Protein AF-V5SBV6-F1 (afdb_monomer_lite)

Foldseek 3Di:
DDDDPDDPPDDDQLLNPDPVSVVQAPDPPDHRQWYQDPLRFIWGFDDWDDDPPDDTDTDIDGDQADPPPRHGRDDPVRVCVSVVPPDPPDDDDDDDDDDDDD

Sequence (102 aa):
MAADIGAGSGGQGFGSCCEELQEAMSGEEFEPLITVGDDGVLYMSVGMVELEDEEPGMVDHPVFFCPFCGSGLQTPEDVKAKTGDEDDDDEEEEDESEDKQS

Radius of gyration: 20.88 Å; chains: 1; bounding box: 52×58×52 Å

Secondary structure (DSSP, 8-state):
---------S---GGGS-HHHHHHH--SSS--SEEE-TTS-EEEEEEEE--TTSPPEEEEEE--B-TTT--B---HHHHHHHHT------------------

pLDDT: mean 78.19, std 20.14, range [32.62, 96.56]

Structure (mmCIF, N/CA/C/O backbone):
data_AF-V5SBV6-F1
#
_entry.id   AF-V5SBV6-F1
#
loop_
_atom_site.group_PDB
_atom_site.id
_atom_site.type_symbol
_atom_site.label_atom_id
_atom_site.label_alt_id
_atom_site.label_comp_id
_atom_site.label_asym_id
_atom_site.label_entity_id
_atom_site.label_seq_id
_atom_site.pdbx_PDB_ins_code
_atom_site.Cartn_x
_atom_site.Cartn_y
_atom_site.Cartn_z
_atom_site.occupancy
_atom_site.B_iso_or_equiv
_atom_site.auth_seq_id
_atom_site.auth_comp_id
_atom_site.auth_asym_id
_atom_site.auth_atom_id
_atom_site.pdbx_PDB_model_num
ATOM 1 N N . MET A 1 1 ? -17.104 -15.346 28.176 1.00 42.22 1 MET A N 1
ATOM 2 C CA . MET A 1 1 ? -15.994 -14.912 27.308 1.00 42.22 1 MET A CA 1
ATOM 3 C C . MET A 1 1 ? -16.577 -14.801 25.917 1.00 42.22 1 MET A C 1
ATOM 5 O O . MET A 1 1 ? -16.805 -15.828 25.299 1.00 42.22 1 MET A O 1
ATOM 9 N N . ALA A 1 2 ? -16.968 -13.597 25.511 1.00 46.59 2 ALA A N 1
ATOM 10 C CA . ALA A 1 2 ? -17.504 -13.337 24.182 1.00 46.59 2 ALA A CA 1
ATOM 11 C C . ALA A 1 2 ? -16.907 -12.024 23.674 1.00 46.59 2 ALA A C 1
ATOM 13 O O . ALA A 1 2 ? -16.932 -11.029 24.398 1.00 46.59 2 ALA A O 1
ATOM 14 N N . ALA A 1 3 ? -16.336 -12.103 22.479 1.00 41.62 3 ALA A N 1
ATOM 15 C CA . ALA A 1 3 ? -16.296 -11.081 21.439 1.00 41.62 3 ALA A CA 1
ATOM 16 C C . ALA A 1 3 ? -15.821 -11.850 20.189 1.00 41.62 3 ALA A C 1
ATOM 18 O O . ALA A 1 3 ? -14.675 -12.282 20.131 1.00 41.62 3 ALA A O 1
ATOM 19 N N . ASP A 1 4 ? -16.740 -12.403 19.400 1.00 42.97 4 ASP A N 1
ATOM 20 C CA . ASP A 1 4 ? -17.298 -11.731 18.217 1.00 42.97 4 ASP A CA 1
ATOM 21 C C . ASP A 1 4 ? -16.197 -11.427 17.193 1.00 42.97 4 ASP A C 1
ATOM 23 O O . ASP A 1 4 ? -15.696 -10.310 17.095 1.00 42.97 4 ASP A O 1
ATOM 27 N N . ILE A 1 5 ? -15.819 -12.452 16.421 1.00 54.09 5 ILE A N 1
ATOM 28 C CA . ILE A 1 5 ? -15.055 -12.270 15.185 1.00 54.09 5 ILE A CA 1
ATOM 29 C C . ILE A 1 5 ? -16.074 -11.786 14.154 1.00 54.09 5 ILE A C 1
ATOM 31 O O . ILE A 1 5 ? -16.797 -12.568 13.536 1.00 54.09 5 ILE A O 1
ATOM 35 N N . GLY A 1 6 ? -16.230 -10.466 14.112 1.00 39.03 6 GLY A N 1
ATOM 36 C CA . GLY A 1 6 ? -17.162 -9.783 13.238 1.00 39.03 6 GLY A CA 1
ATOM 37 C C . GLY A 1 6 ? -16.829 -10.043 11.777 1.00 39.03 6 GLY A C 1
ATOM 38 O O . GLY A 1 6 ? -15.742 -9.724 11.303 1.00 39.03 6 GLY A O 1
ATOM 39 N N . ALA A 1 7 ? -17.818 -10.566 11.061 1.00 55.78 7 ALA A N 1
ATOM 40 C CA . ALA A 1 7 ? -17.944 -10.395 9.628 1.00 55.78 7 ALA A CA 1
ATOM 41 C C . ALA A 1 7 ? -17.909 -8.891 9.296 1.00 55.78 7 ALA A C 1
ATOM 43 O O . ALA A 1 7 ? -18.853 -8.156 9.589 1.00 55.78 7 ALA A O 1
ATOM 44 N N . GLY A 1 8 ? -16.813 -8.430 8.698 1.00 32.62 8 GLY A N 1
ATOM 45 C CA . GLY A 1 8 ? -16.630 -7.058 8.232 1.00 32.62 8 GLY A CA 1
ATOM 46 C C . GLY A 1 8 ? -17.068 -6.882 6.782 1.00 32.62 8 GLY A C 1
ATOM 47 O O . GLY A 1 8 ? -16.251 -6.571 5.926 1.00 32.62 8 GLY A O 1
ATOM 48 N N . SER A 1 9 ? -18.358 -7.053 6.491 1.00 49.75 9 SER A N 1
ATOM 49 C CA . SER A 1 9 ? -18.946 -6.498 5.267 1.00 49.75 9 SER A CA 1
ATOM 50 C C . SER A 1 9 ? -19.294 -5.032 5.540 1.00 49.75 9 SER A C 1
ATOM 52 O O . SER A 1 9 ? -20.387 -4.730 6.018 1.00 49.75 9 SER A O 1
ATOM 54 N N . GLY A 1 10 ? -18.343 -4.123 5.295 1.00 35.38 10 GLY A N 1
ATOM 55 C CA . GLY A 1 10 ? -18.514 -2.691 5.558 1.00 35.38 10 GLY A CA 1
ATOM 56 C C . GLY A 1 10 ? -17.369 -1.801 5.060 1.00 35.38 10 GLY A C 1
ATOM 57 O O . GLY A 1 10 ? -16.649 -1.233 5.866 1.00 35.38 10 GLY A O 1
ATOM 58 N N . GLY A 1 11 ? -17.216 -1.654 3.741 1.00 40.75 11 GLY A N 1
ATOM 59 C CA . GLY A 1 11 ? -16.700 -0.434 3.092 1.00 40.75 11 GLY A CA 1
ATOM 60 C C . GLY A 1 11 ? -15.386 0.201 3.578 1.00 40.75 11 GLY A C 1
ATOM 61 O O . GLY A 1 11 ? -15.335 1.423 3.666 1.00 40.75 11 GLY A O 1
ATOM 62 N N . GLN A 1 12 ? -14.335 -0.566 3.865 1.00 48.25 12 GLN A N 1
ATOM 63 C CA . GLN A 1 12 ? -12.999 -0.021 4.152 1.00 48.25 12 GLN A CA 1
ATOM 64 C C . GLN A 1 12 ? -12.003 -0.609 3.152 1.00 48.25 12 GLN A C 1
ATOM 66 O O . GLN A 1 12 ? -11.532 -1.729 3.314 1.00 48.25 12 GLN A O 1
ATOM 71 N N . GLY A 1 13 ? -11.771 0.112 2.052 1.00 64.62 13 GLY A N 1
ATOM 72 C CA . GLY A 1 13 ? -10.676 -0.204 1.133 1.00 64.62 13 GLY A CA 1
ATOM 73 C C . GLY A 1 13 ? -9.326 0.023 1.817 1.00 64.62 13 GLY A C 1
ATOM 74 O O . GLY A 1 13 ? -9.253 0.723 2.822 1.00 64.62 13 GLY A O 1
ATOM 75 N N . PHE A 1 14 ? -8.246 -0.532 1.269 1.00 76.94 14 PHE A N 1
ATOM 76 C CA . PHE A 1 14 ? -6.902 -0.434 1.855 1.00 76.94 14 PHE A CA 1
ATOM 77 C C . PHE A 1 14 ? -6.478 0.996 2.250 1.00 76.94 14 PHE A C 1
ATOM 79 O O . PHE A 1 14 ? -5.823 1.183 3.272 1.00 76.94 14 PHE A O 1
ATOM 86 N N . GLY A 1 15 ? -6.945 2.012 1.521 1.00 70.56 15 GLY A N 1
ATOM 87 C CA . GLY A 1 15 ? -6.700 3.428 1.806 1.00 70.56 15 GLY A CA 1
ATOM 88 C C . GLY A 1 15 ? -7.426 4.022 3.021 1.00 70.56 15 GLY A C 1
ATOM 89 O O . GLY A 1 15 ? -7.404 5.233 3.173 1.00 70.56 15 GLY A O 1
ATOM 90 N N . SER A 1 16 ? -8.086 3.235 3.880 1.00 83.12 16 SER A N 1
ATOM 91 C CA . SER A 1 16 ? -8.741 3.742 5.101 1.00 83.12 16 SER A CA 1
ATOM 92 C C . SER A 1 16 ? -8.006 3.407 6.406 1.00 83.12 16 SER A C 1
ATOM 94 O O . SER A 1 16 ? -8.565 3.609 7.483 1.00 83.12 16 SER A O 1
ATOM 96 N N . CYS A 1 17 ? -6.791 2.850 6.347 1.00 93.25 17 CYS A N 1
ATOM 97 C CA . CYS A 1 17 ? -6.056 2.428 7.546 1.00 93.25 17 CYS A CA 1
ATOM 98 C C . CYS A 1 17 ? -5.590 3.599 8.432 1.00 93.25 17 CYS A C 1
ATOM 100 O O . CYS A 1 17 ? -5.733 3.544 9.652 1.00 93.25 17 CYS A O 1
ATOM 102 N N . CYS A 1 18 ? -4.971 4.618 7.837 1.00 95.00 18 CYS A N 1
ATOM 103 C CA . CYS A 1 18 ? -4.529 5.854 8.486 1.00 95.00 18 CYS A CA 1
ATOM 104 C C . CYS A 1 18 ? -4.369 6.955 7.429 1.00 95.00 18 CYS A C 1
ATOM 106 O O . CYS A 1 18 ? -4.382 6.658 6.232 1.00 95.00 18 CYS A O 1
ATOM 108 N N . GLU A 1 19 ? -4.224 8.205 7.872 1.00 94.62 19 GLU A N 1
ATOM 109 C CA . GLU A 1 19 ? -4.102 9.373 6.987 1.00 94.62 19 GLU A CA 1
ATOM 110 C C . GLU A 1 19 ? -2.907 9.223 6.038 1.00 94.62 19 GLU A C 1
ATOM 112 O O . GLU A 1 19 ? -3.065 9.348 4.829 1.00 94.62 19 GLU A O 1
ATOM 117 N N . GLU A 1 20 ? -1.757 8.794 6.556 1.00 94.12 20 GLU A N 1
ATOM 118 C CA . GLU A 1 20 ? -0.525 8.643 5.783 1.00 94.12 20 GLU A CA 1
ATOM 119 C C . GLU A 1 20 ? -0.642 7.576 4.684 1.00 94.12 20 GLU A C 1
ATOM 121 O O . GLU A 1 20 ? -0.134 7.766 3.579 1.00 94.12 20 GLU A O 1
ATOM 126 N N . LEU A 1 21 ? -1.339 6.463 4.956 1.00 93.81 21 LEU A N 1
ATOM 127 C CA . LEU A 1 21 ? -1.587 5.442 3.934 1.00 93.81 21 LEU A CA 1
ATOM 128 C C . LEU A 1 21 ? -2.571 5.949 2.879 1.00 93.81 21 LEU A C 1
ATOM 130 O O . LEU A 1 21 ? -2.372 5.707 1.691 1.00 93.81 21 LEU A O 1
ATOM 134 N N . GLN A 1 22 ? -3.618 6.656 3.305 1.00 92.12 22 GLN A N 1
ATOM 135 C CA . GLN A 1 22 ? -4.589 7.249 2.394 1.00 92.12 22 GLN A CA 1
ATOM 136 C C . GLN A 1 22 ? -3.914 8.247 1.448 1.00 92.12 22 GLN A C 1
ATOM 138 O O . GLN A 1 22 ? -4.133 8.192 0.240 1.00 92.12 22 GLN A O 1
ATOM 143 N N . GLU A 1 23 ? -3.075 9.129 1.991 1.00 91.25 23 GLU A N 1
ATOM 144 C CA . GLU A 1 23 ? -2.317 10.108 1.218 1.00 91.25 23 GLU A CA 1
ATOM 145 C C . GLU A 1 23 ? -1.371 9.421 0.229 1.00 91.25 23 GLU A C 1
ATOM 147 O O . GLU A 1 23 ? -1.392 9.758 -0.956 1.00 91.25 23 GLU A O 1
ATOM 152 N N . ALA A 1 24 ? -0.623 8.405 0.678 1.00 90.81 24 ALA A N 1
ATOM 153 C CA . ALA A 1 24 ? 0.298 7.644 -0.168 1.00 90.81 24 ALA A CA 1
ATOM 154 C C . ALA A 1 24 ? -0.395 6.964 -1.363 1.00 90.81 24 ALA A C 1
ATOM 156 O O . ALA A 1 24 ? 0.195 6.872 -2.437 1.00 90.81 24 ALA A O 1
ATOM 157 N N . MET A 1 25 ? -1.645 6.526 -1.192 1.00 90.62 25 MET A N 1
ATOM 158 C CA . MET A 1 25 ? -2.449 5.902 -2.250 1.00 90.62 25 MET A CA 1
ATOM 159 C C . MET A 1 25 ? -3.187 6.912 -3.145 1.00 90.62 25 MET A C 1
ATOM 161 O O . MET A 1 25 ? -3.738 6.529 -4.173 1.00 90.62 25 MET A O 1
ATOM 165 N N . SER A 1 26 ? -3.245 8.188 -2.757 1.00 88.56 26 SER A N 1
ATOM 166 C CA . SER A 1 26 ? -4.034 9.223 -3.445 1.00 88.56 26 SER A CA 1
ATOM 167 C C . SER A 1 26 ? -3.243 10.076 -4.439 1.00 88.56 26 SER A C 1
ATOM 169 O O . SER A 1 26 ? -3.796 11.020 -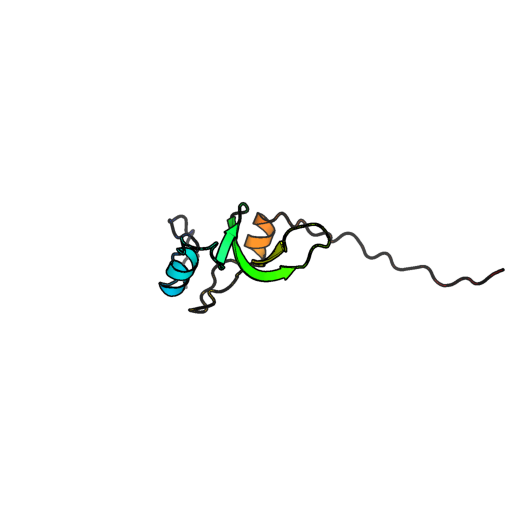4.996 1.00 88.56 26 SER A O 1
ATOM 171 N N . GLY A 1 27 ? -1.956 9.786 -4.650 1.00 81.69 27 GLY A N 1
ATOM 172 C CA . GLY A 1 27 ? -1.116 10.542 -5.578 1.00 81.69 27 GLY A CA 1
ATOM 173 C C . GLY A 1 27 ? -1.652 10.491 -7.013 1.00 81.69 27 GLY A C 1
ATOM 174 O O . GLY A 1 27 ? -1.803 9.415 -7.577 1.00 81.69 27 GLY A O 1
ATOM 175 N N . GLU A 1 28 ? -1.936 11.656 -7.603 1.00 75.56 28 GLU A N 1
ATOM 176 C CA . GLU A 1 28 ? -2.486 11.765 -8.970 1.00 75.56 28 GLU A CA 1
ATOM 177 C C . GLU A 1 28 ? -1.433 12.194 -10.011 1.00 75.56 28 GLU A C 1
ATOM 179 O O . GLU A 1 28 ? -1.663 12.075 -11.212 1.00 75.56 28 GLU A O 1
ATOM 184 N N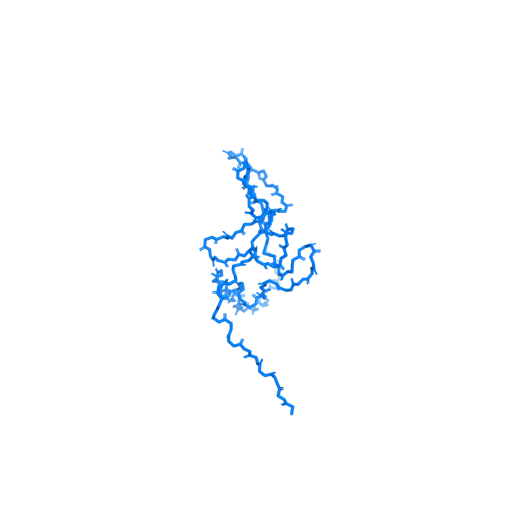 . GLU A 1 29 ? -0.289 12.731 -9.567 1.00 77.19 29 GLU A N 1
ATOM 185 C CA . GLU A 1 29 ? 0.758 13.263 -10.459 1.00 77.19 29 GLU A CA 1
ATOM 186 C C . GLU A 1 29 ? 1.705 12.173 -10.987 1.00 77.19 29 GLU A C 1
ATOM 188 O O . GLU A 1 29 ? 2.213 12.275 -12.103 1.00 77.19 29 GLU A O 1
ATOM 193 N N . PHE A 1 30 ? 1.908 11.117 -10.202 1.00 78.31 30 PHE A N 1
ATOM 194 C CA . PHE A 1 30 ? 2.723 9.955 -10.540 1.00 78.31 30 PHE A CA 1
ATOM 195 C C . PHE A 1 30 ? 1.982 8.692 -10.129 1.00 78.31 30 PHE A C 1
ATOM 197 O O . PHE A 1 30 ? 1.121 8.742 -9.250 1.00 78.31 30 PHE A O 1
ATOM 204 N N . GLU A 1 31 ? 2.345 7.568 -10.741 1.00 75.69 31 GLU A N 1
ATOM 205 C CA . GLU A 1 31 ? 1.830 6.271 -10.319 1.00 75.69 31 GLU A CA 1
ATOM 206 C C . GLU A 1 31 ? 2.156 6.048 -8.827 1.00 75.69 31 GLU A C 1
ATOM 208 O O . GLU A 1 31 ? 3.323 6.178 -8.433 1.00 75.69 31 GLU A O 1
ATOM 213 N N . PRO A 1 32 ? 1.149 5.798 -7.969 1.00 85.38 32 PRO A N 1
ATOM 214 C CA . PRO A 1 32 ? 1.370 5.626 -6.541 1.00 85.38 32 PRO A CA 1
ATOM 215 C C . PRO A 1 32 ? 2.307 4.454 -6.258 1.00 85.38 32 PRO A C 1
ATOM 217 O O . PRO A 1 32 ? 2.099 3.353 -6.757 1.00 85.38 32 PRO A O 1
ATOM 220 N N . LEU A 1 33 ? 3.281 4.657 -5.366 1.00 90.50 33 LEU A N 1
ATOM 221 C CA . LEU A 1 33 ? 4.165 3.574 -4.912 1.00 90.50 33 LEU A CA 1
ATOM 222 C C . LEU A 1 33 ? 3.420 2.474 -4.155 1.00 90.50 33 LEU A C 1
ATOM 224 O O . LEU A 1 33 ? 3.975 1.398 -3.975 1.00 90.50 33 LEU A O 1
ATOM 228 N N . ILE A 1 34 ? 2.215 2.761 -3.656 1.00 92.88 34 ILE A N 1
ATOM 229 C CA . ILE A 1 34 ? 1.333 1.806 -2.989 1.00 92.88 34 ILE A CA 1
ATOM 230 C C . ILE A 1 34 ? -0.001 1.818 -3.733 1.00 92.88 34 ILE A C 1
ATOM 232 O O . ILE A 1 34 ? -0.689 2.839 -3.743 1.00 92.88 34 ILE A O 1
ATOM 236 N N . THR A 1 35 ? -0.381 0.691 -4.328 1.00 92.75 35 THR A N 1
ATOM 237 C CA . THR A 1 35 ? -1.575 0.581 -5.174 1.00 92.75 35 THR A CA 1
ATOM 238 C C . THR A 1 35 ? -2.286 -0.755 -4.979 1.00 92.75 35 THR A C 1
ATOM 240 O O . THR A 1 35 ? -1.714 -1.712 -4.459 1.00 92.75 35 THR A O 1
ATOM 243 N N . VAL A 1 36 ? -3.560 -0.816 -5.359 1.00 93.19 36 VAL A N 1
ATOM 244 C CA . VAL A 1 36 ? -4.326 -2.066 -5.376 1.00 93.19 36 VAL A CA 1
ATOM 245 C C . VAL A 1 36 ? -4.220 -2.657 -6.775 1.00 93.19 36 VAL A C 1
ATOM 247 O O . VAL A 1 36 ? -4.609 -1.997 -7.737 1.00 93.19 36 VAL A O 1
ATOM 250 N N . GLY A 1 37 ? -3.697 -3.878 -6.875 1.00 91.50 37 GLY A N 1
ATOM 251 C CA . GLY A 1 37 ? -3.627 -4.618 -8.131 1.00 91.50 37 GLY A CA 1
ATOM 252 C C . GLY A 1 37 ? -5.011 -5.020 -8.645 1.00 91.50 37 GLY A C 1
ATOM 253 O O . GLY A 1 37 ? -6.012 -4.967 -7.922 1.00 91.50 37 GLY A O 1
ATOM 254 N N . ASP A 1 38 ? -5.072 -5.468 -9.898 1.00 91.88 38 ASP A N 1
ATOM 255 C CA . ASP A 1 38 ? -6.311 -5.960 -10.518 1.00 91.88 38 ASP A CA 1
ATOM 256 C C . ASP A 1 38 ? -6.880 -7.213 -9.817 1.00 91.88 38 ASP A C 1
ATOM 258 O O . ASP A 1 38 ? -8.071 -7.513 -9.916 1.00 91.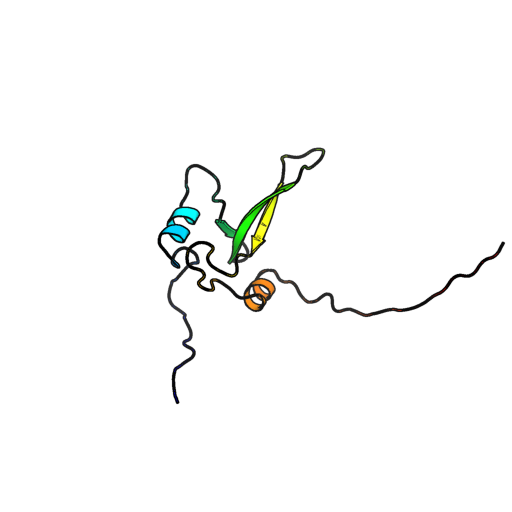88 38 ASP A O 1
ATOM 262 N N . ASP A 1 39 ? -6.037 -7.922 -9.068 1.00 92.88 39 ASP A N 1
ATOM 263 C CA . ASP A 1 39 ? -6.363 -9.056 -8.197 1.00 92.88 39 ASP A CA 1
ATOM 264 C C . ASP A 1 39 ? -6.953 -8.641 -6.832 1.00 92.88 39 ASP A C 1
ATOM 266 O O . ASP A 1 39 ? -7.380 -9.478 -6.031 1.00 92.88 39 ASP A O 1
ATOM 270 N N . GLY A 1 40 ? -7.007 -7.339 -6.541 1.00 92.88 40 GLY A N 1
ATOM 271 C CA . GLY A 1 40 ? -7.490 -6.812 -5.271 1.00 92.88 40 GLY A CA 1
ATOM 272 C C . GLY A 1 40 ? -6.511 -6.990 -4.106 1.00 92.88 40 GLY A C 1
ATOM 273 O O . GLY A 1 40 ? -6.950 -6.978 -2.945 1.00 92.88 40 GLY A O 1
ATOM 274 N N . VAL A 1 41 ? -5.218 -7.178 -4.375 1.00 95.75 41 VAL A N 1
ATOM 275 C CA . VAL A 1 41 ? -4.136 -7.188 -3.380 1.00 95.75 41 VAL A CA 1
ATOM 276 C C . VAL A 1 41 ? -3.488 -5.805 -3.305 1.00 95.75 41 VAL A C 1
ATOM 278 O O . VAL A 1 41 ? -3.321 -5.118 -4.309 1.00 95.75 41 VAL A O 1
ATOM 281 N N . LEU A 1 42 ? -3.137 -5.369 -2.093 1.00 95.50 42 LEU A N 1
ATOM 282 C CA . LEU A 1 42 ? -2.364 -4.141 -1.908 1.00 95.50 42 LEU A CA 1
ATOM 283 C C . LEU A 1 42 ? -0.876 -4.416 -2.137 1.00 95.50 42 LEU A C 1
ATOM 285 O O . LEU A 1 42 ? -0.274 -5.188 -1.383 1.00 95.50 42 LEU A O 1
ATOM 289 N N . TYR A 1 43 ? -0.290 -3.744 -3.118 1.00 95.38 43 TYR A N 1
ATOM 290 C CA . TYR A 1 43 ? 1.116 -3.839 -3.483 1.00 95.38 43 TYR A CA 1
ATOM 291 C C . TYR A 1 43 ? 1.869 -2.552 -3.174 1.00 95.38 43 TYR A C 1
ATOM 293 O O . TYR A 1 43 ? 1.291 -1.465 -3.151 1.00 95.38 43 TYR A O 1
ATOM 301 N N . MET A 1 44 ? 3.173 -2.689 -2.950 1.00 94.94 44 MET A N 1
ATOM 302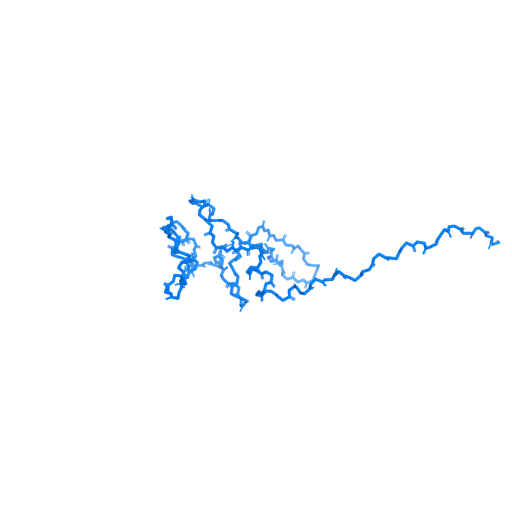 C CA . MET A 1 44 ? 4.118 -1.583 -2.924 1.00 94.94 44 MET A CA 1
ATOM 303 C C . MET A 1 44 ? 5.275 -1.864 -3.875 1.00 94.94 44 MET A C 1
ATOM 305 O O . MET A 1 44 ? 5.884 -2.935 -3.798 1.00 94.94 44 MET A O 1
ATOM 309 N N . SER A 1 45 ? 5.619 -0.886 -4.704 1.00 93.38 45 SER A N 1
ATOM 310 C CA . SER A 1 45 ? 6.787 -0.969 -5.572 1.00 93.38 45 SER A CA 1
ATOM 311 C C . SER A 1 45 ? 8.068 -0.852 -4.748 1.00 93.38 45 SER A C 1
ATOM 313 O O . SER A 1 45 ? 8.291 0.134 -4.041 1.00 93.38 45 SER A O 1
ATOM 315 N N . VAL A 1 46 ? 8.926 -1.868 -4.828 1.00 94.31 46 VAL A N 1
ATOM 316 C CA . VAL A 1 46 ? 10.174 -1.971 -4.051 1.00 94.31 46 VAL A CA 1
ATOM 317 C C . VAL A 1 46 ? 11.433 -1.791 -4.897 1.00 94.31 46 VAL A C 1
ATOM 319 O O . VAL A 1 46 ? 12.528 -1.662 -4.347 1.00 94.31 46 VAL A O 1
ATOM 322 N N . GLY A 1 47 ? 11.306 -1.757 -6.223 1.00 91.31 47 GLY A N 1
ATOM 323 C CA . GLY A 1 47 ? 12.441 -1.571 -7.118 1.00 91.31 47 GLY A CA 1
ATOM 324 C C . GLY A 1 47 ? 12.062 -1.562 -8.591 1.00 91.31 47 GLY A C 1
ATOM 325 O O . GLY A 1 47 ? 10.888 -1.617 -8.947 1.00 91.31 47 GLY A O 1
ATOM 326 N N . MET A 1 48 ? 13.095 -1.500 -9.427 1.00 90.81 48 MET A N 1
ATOM 327 C CA . MET A 1 48 ? 13.004 -1.618 -10.878 1.00 90.81 48 MET A CA 1
ATOM 328 C C . MET A 1 48 ? 13.886 -2.778 -11.340 1.00 90.81 48 MET A C 1
ATOM 330 O O . MET A 1 48 ? 14.954 -3.008 -10.766 1.00 90.81 48 MET A O 1
ATOM 334 N N . VAL A 1 49 ? 13.455 -3.480 -12.381 1.00 91.44 49 VAL A N 1
ATOM 335 C CA . VAL A 1 49 ? 14.236 -4.503 -13.080 1.00 91.44 49 VAL A CA 1
ATOM 336 C C . VAL A 1 49 ? 14.555 -4.015 -14.490 1.00 91.44 49 VAL A C 1
ATOM 338 O O . VAL A 1 49 ? 13.673 -3.562 -15.219 1.00 91.44 49 VAL A O 1
ATOM 341 N N . GLU A 1 50 ? 15.833 -4.076 -14.866 1.00 90.56 50 GLU A N 1
ATOM 342 C CA . GLU A 1 50 ? 16.264 -3.761 -16.229 1.00 90.56 50 GLU A CA 1
ATOM 343 C C . GLU A 1 50 ? 15.876 -4.907 -17.168 1.00 90.56 50 GLU A C 1
ATOM 345 O O . GLU A 1 50 ? 16.212 -6.067 -16.920 1.00 90.56 50 GLU A O 1
ATOM 350 N N . LEU A 1 51 ? 15.177 -4.568 -18.248 1.00 87.75 51 LEU A N 1
ATOM 351 C CA . LEU A 1 51 ? 14.813 -5.478 -19.328 1.00 87.75 51 LEU A CA 1
ATOM 352 C C . LEU A 1 51 ? 15.626 -5.071 -20.565 1.00 87.75 51 LEU A C 1
ATOM 354 O O . LEU A 1 51 ? 15.698 -3.889 -20.891 1.00 87.75 51 LEU A O 1
ATOM 358 N N . GLU A 1 52 ? 16.292 -6.026 -21.224 1.00 83.44 52 GLU A N 1
ATOM 359 C CA . GLU A 1 52 ? 17.327 -5.730 -22.238 1.00 83.44 52 GLU A CA 1
ATOM 360 C C . GLU A 1 52 ? 16.803 -4.973 -23.477 1.00 83.44 52 GLU A C 1
ATOM 362 O O . GLU A 1 52 ? 17.563 -4.225 -24.090 1.00 83.44 52 GLU A O 1
ATOM 367 N N . ASP A 1 53 ? 15.516 -5.108 -23.810 1.00 86.38 53 ASP A N 1
ATOM 368 C CA . ASP A 1 53 ? 14.886 -4.499 -24.993 1.00 86.38 53 ASP A CA 1
ATOM 369 C C . ASP A 1 53 ? 13.556 -3.776 -24.676 1.00 86.38 53 ASP A C 1
ATOM 371 O O . ASP A 1 53 ? 12.803 -3.417 -25.586 1.00 86.38 53 ASP A O 1
ATOM 375 N N . GLU A 1 54 ? 13.247 -3.555 -23.394 1.00 86.06 54 GLU A N 1
ATOM 376 C CA . GLU A 1 54 ? 11.966 -3.005 -22.928 1.00 86.06 54 GLU A CA 1
ATOM 377 C C . GLU A 1 54 ? 12.171 -1.904 -21.876 1.00 86.06 54 GLU A C 1
ATOM 379 O O . GLU A 1 54 ? 13.266 -1.697 -21.352 1.00 86.06 54 GLU A O 1
ATOM 384 N N . GLU A 1 55 ? 11.1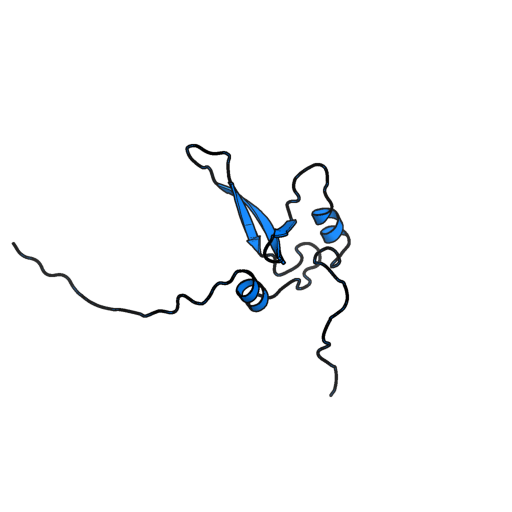09 -1.151 -21.585 1.00 84.31 55 GLU A N 1
ATOM 385 C CA . GLU A 1 55 ? 11.128 -0.168 -20.498 1.00 84.31 55 GLU A CA 1
ATOM 386 C C . GLU A 1 55 ? 11.307 -0.893 -19.147 1.00 84.31 55 GLU A C 1
ATOM 388 O O . GLU A 1 55 ? 10.744 -1.977 -18.982 1.00 84.31 55 GLU A O 1
ATOM 393 N N . PRO A 1 56 ? 12.086 -0.351 -18.185 1.00 86.69 56 PRO A N 1
ATOM 394 C CA . PRO A 1 56 ? 12.320 -1.020 -16.908 1.00 86.69 56 PRO A CA 1
ATOM 395 C C . PRO A 1 56 ? 11.007 -1.375 -16.208 1.00 86.69 56 PRO A C 1
ATOM 397 O O . PRO A 1 56 ? 10.154 -0.514 -16.001 1.00 86.69 56 PRO A O 1
ATOM 400 N N . GLY A 1 57 ? 10.861 -2.643 -15.831 1.00 88.19 57 GLY A N 1
ATOM 401 C CA . GLY A 1 57 ? 9.689 -3.112 -15.099 1.00 88.19 57 GLY A CA 1
ATOM 402 C C . GLY A 1 57 ? 9.747 -2.687 -13.634 1.00 88.19 57 GLY A C 1
ATOM 403 O O . GLY A 1 57 ? 10.831 -2.603 -13.052 1.00 88.19 57 GLY A O 1
ATOM 404 N N . MET A 1 58 ? 8.589 -2.462 -13.017 1.00 89.50 58 MET A N 1
ATOM 405 C CA . MET A 1 58 ? 8.485 -2.273 -11.569 1.00 89.50 58 MET A CA 1
ATOM 406 C C . MET A 1 58 ? 8.421 -3.633 -10.868 1.00 89.50 58 MET A C 1
ATOM 408 O O . MET A 1 58 ? 7.819 -4.580 -11.372 1.00 89.50 58 MET A O 1
ATOM 412 N N . VAL A 1 59 ? 9.063 -3.739 -9.705 1.00 92.44 59 VAL A N 1
ATOM 413 C CA . VAL A 1 59 ? 8.955 -4.913 -8.831 1.00 92.44 59 VAL A CA 1
ATOM 414 C C . VAL A 1 59 ? 8.006 -4.573 -7.693 1.00 92.44 59 VAL A C 1
ATOM 416 O O . VAL A 1 59 ? 8.351 -3.760 -6.832 1.00 92.44 59 VAL A O 1
ATOM 419 N N . ASP A 1 60 ? 6.847 -5.224 -7.672 1.00 94.31 60 ASP A N 1
ATOM 420 C CA . ASP A 1 60 ? 5.786 -5.002 -6.691 1.00 94.31 60 ASP A CA 1
ATOM 421 C C . ASP A 1 60 ? 5.701 -6.146 -5.674 1.00 94.31 60 ASP A C 1
ATOM 423 O O . ASP A 1 60 ? 5.748 -7.323 -6.027 1.00 94.31 60 ASP A O 1
ATOM 427 N N . HIS A 1 61 ? 5.564 -5.804 -4.389 1.00 95.50 61 HIS A N 1
ATOM 428 C CA . HIS A 1 61 ? 5.445 -6.776 -3.297 1.00 95.50 61 HIS A CA 1
ATOM 429 C C . HIS A 1 61 ? 4.178 -6.543 -2.458 1.00 95.50 61 HIS A C 1
ATOM 431 O O . HIS A 1 61 ? 3.852 -5.389 -2.162 1.00 95.50 61 HIS A O 1
ATOM 437 N N . PRO A 1 62 ? 3.470 -7.610 -2.031 1.00 96.50 62 PRO A N 1
ATOM 438 C CA . PRO A 1 62 ? 2.264 -7.472 -1.225 1.00 96.50 62 PRO A CA 1
ATOM 439 C C . PRO A 1 62 ? 2.568 -6.864 0.149 1.00 96.50 62 PRO A C 1
ATOM 441 O O . PRO A 1 62 ? 3.518 -7.248 0.837 1.00 96.50 62 PRO A O 1
ATOM 444 N N . VAL A 1 63 ? 1.723 -5.927 0.577 1.00 95.81 63 VAL A N 1
ATOM 445 C CA . VAL A 1 63 ? 1.863 -5.201 1.847 1.00 95.81 63 VAL A CA 1
ATOM 446 C C . VAL A 1 63 ? 0.926 -5.792 2.895 1.00 95.81 63 VAL A C 1
ATOM 448 O O . VAL A 1 63 ? -0.275 -5.543 2.871 1.00 95.81 63 VAL A O 1
ATOM 451 N N . PHE A 1 64 ? 1.455 -6.566 3.841 1.00 96.38 64 PHE A N 1
ATOM 452 C CA . PHE A 1 64 ? 0.641 -7.190 4.899 1.00 96.38 64 PHE A CA 1
ATOM 453 C C . PHE A 1 64 ? 0.352 -6.260 6.080 1.00 96.38 64 PHE A C 1
ATOM 455 O O . PHE A 1 64 ? -0.695 -6.364 6.716 1.00 96.38 64 PHE A O 1
ATOM 462 N N . PHE A 1 65 ? 1.265 -5.332 6.366 1.00 96.56 65 PHE A N 1
ATOM 463 C CA . PHE A 1 65 ? 1.147 -4.374 7.461 1.00 96.56 65 PHE A CA 1
ATOM 464 C C . PHE A 1 65 ? 1.352 -2.961 6.935 1.00 96.56 65 PHE A C 1
ATOM 466 O O . PHE A 1 65 ? 2.234 -2.725 6.113 1.00 96.56 65 PHE A O 1
ATOM 473 N N . CYS A 1 66 ? 0.564 -2.015 7.440 1.00 96.06 66 CYS A N 1
ATOM 474 C CA . CYS A 1 66 ? 0.699 -0.610 7.098 1.00 96.06 66 CYS A CA 1
ATOM 475 C C . CYS A 1 66 ? 2.110 -0.116 7.463 1.00 96.06 66 CYS A C 1
ATOM 477 O O . CYS A 1 66 ? 2.478 -0.187 8.641 1.00 96.06 66 CYS A O 1
ATOM 479 N N . PRO A 1 67 ? 2.888 0.428 6.508 1.00 94.56 67 PRO A N 1
ATOM 480 C CA . PRO A 1 67 ? 4.249 0.890 6.779 1.00 94.56 67 PRO A CA 1
ATOM 481 C C . PRO A 1 67 ? 4.292 2.130 7.687 1.00 94.56 67 PRO A C 1
ATOM 483 O O . PRO A 1 67 ? 5.348 2.463 8.218 1.00 94.56 67 PRO A O 1
ATOM 486 N N . PHE A 1 68 ? 3.152 2.798 7.890 1.00 96.12 68 PHE A N 1
ATOM 487 C CA . PHE A 1 68 ? 3.047 4.021 8.686 1.00 96.12 68 PHE A CA 1
ATOM 488 C C . PHE A 1 68 ? 2.622 3.753 10.136 1.00 96.12 68 PHE A C 1
ATOM 490 O O . PHE A 1 68 ? 3.245 4.263 11.064 1.00 96.12 68 PHE A O 1
ATOM 497 N N . CYS A 1 69 ? 1.589 2.927 10.354 1.00 96.25 69 CYS A N 1
ATOM 498 C CA . CYS A 1 69 ? 1.026 2.691 11.692 1.00 96.25 69 CYS A CA 1
ATOM 499 C C . CYS A 1 69 ? 1.157 1.244 12.202 1.00 96.25 69 CYS A C 1
ATOM 501 O O . CYS A 1 69 ? 0.812 0.970 13.350 1.00 96.25 69 CYS A O 1
ATOM 503 N N . GLY A 1 70 ? 1.637 0.312 11.370 1.00 95.38 70 GLY A N 1
ATOM 504 C CA . GLY A 1 70 ? 1.869 -1.090 11.738 1.00 95.38 70 GLY A CA 1
ATOM 505 C C . GLY A 1 70 ? 0.618 -1.970 11.827 1.00 95.38 70 GLY A C 1
ATOM 506 O O . GLY A 1 70 ? 0.730 -3.140 12.185 1.00 95.38 70 GLY A O 1
ATOM 507 N N . SER A 1 71 ? -0.571 -1.447 11.512 1.00 95.75 71 SER A N 1
ATOM 508 C CA . SER A 1 71 ? -1.809 -2.243 11.498 1.00 95.75 71 SER A CA 1
ATOM 509 C C . SER A 1 71 ? -1.779 -3.299 10.393 1.00 95.75 71 SER A C 1
ATOM 511 O O . SER A 1 71 ? -1.256 -3.042 9.311 1.00 95.75 71 SER A O 1
ATOM 513 N N . GLY A 1 72 ? -2.363 -4.472 10.641 1.00 95.69 72 GLY A N 1
ATOM 514 C CA . GLY A 1 72 ? -2.544 -5.491 9.603 1.00 95.69 72 GLY A CA 1
ATOM 515 C C . GLY A 1 72 ? -3.544 -5.028 8.539 1.00 95.69 72 GLY A C 1
ATOM 516 O O . GLY A 1 72 ? -4.610 -4.521 8.886 1.00 95.69 72 GLY A O 1
ATOM 517 N N . LEU A 1 73 ? -3.188 -5.192 7.265 1.00 95.50 73 LEU A N 1
ATOM 518 C CA . LEU A 1 73 ? -3.979 -4.777 6.099 1.00 95.50 73 LEU A CA 1
ATOM 519 C C . LEU A 1 73 ? -4.565 -5.967 5.331 1.00 95.50 73 LEU A C 1
ATOM 521 O O . LEU A 1 73 ? -5.669 -5.872 4.806 1.00 95.50 73 LEU A O 1
ATOM 525 N N . GLN A 1 74 ? -3.827 -7.073 5.264 1.00 96.12 74 GLN A N 1
ATOM 526 C CA . GLN A 1 74 ? -4.207 -8.322 4.598 1.00 96.12 74 GLN A CA 1
ATOM 527 C C . GLN A 1 74 ? -3.364 -9.467 5.165 1.00 96.12 74 GLN A C 1
ATOM 529 O O . GLN A 1 74 ? -2.316 -9.214 5.768 1.00 96.12 74 GLN A O 1
ATOM 534 N N . THR A 1 75 ? -3.807 -10.712 4.994 1.00 95.19 75 THR A N 1
ATOM 535 C CA . THR A 1 75 ? -3.066 -11.896 5.448 1.00 95.19 75 THR A CA 1
ATOM 536 C C . THR A 1 75 ? -2.433 -12.652 4.275 1.00 95.19 75 THR A C 1
ATOM 538 O O . THR A 1 75 ? -2.871 -12.490 3.134 1.00 95.19 75 THR A O 1
ATOM 541 N N . PRO A 1 76 ? -1.401 -13.482 4.519 1.00 94.88 76 PRO A N 1
ATOM 542 C CA . PRO A 1 76 ? -0.833 -14.351 3.488 1.00 94.88 76 PRO A CA 1
ATOM 543 C C . PRO A 1 76 ? -1.871 -15.270 2.842 1.00 94.88 76 PRO A C 1
ATOM 545 O O . PRO A 1 76 ? -1.842 -15.454 1.629 1.00 94.88 76 PRO A O 1
ATOM 548 N N . GLU A 1 77 ? -2.810 -15.806 3.629 1.00 95.25 77 GLU A N 1
ATOM 549 C CA . GLU A 1 77 ? -3.866 -16.682 3.116 1.00 95.25 77 GLU A CA 1
ATOM 550 C C . GLU A 1 77 ? -4.827 -15.924 2.188 1.00 95.25 77 GLU A C 1
ATOM 552 O O . GLU A 1 77 ? -5.177 -16.434 1.125 1.00 95.25 77 GLU A O 1
ATOM 557 N N . ASP A 1 78 ? -5.205 -14.691 2.549 1.00 92.81 78 ASP A N 1
ATOM 558 C CA . ASP A 1 78 ? -6.064 -13.836 1.722 1.00 92.81 78 ASP A CA 1
ATOM 559 C C . ASP A 1 78 ? -5.381 -13.436 0.409 1.00 92.81 78 ASP A C 1
ATOM 561 O O . ASP A 1 78 ? -6.033 -13.383 -0.633 1.00 92.81 78 ASP A O 1
ATOM 565 N N . VAL A 1 79 ? -4.077 -13.139 0.448 1.00 94.94 79 VAL A N 1
ATOM 566 C CA . VAL A 1 79 ? -3.296 -12.817 -0.755 1.00 94.94 79 VAL A CA 1
ATOM 567 C C . VAL A 1 79 ? -3.217 -14.036 -1.667 1.00 94.94 79 VAL A C 1
ATOM 569 O O . VAL A 1 79 ? -3.593 -13.930 -2.828 1.00 94.94 79 VAL A O 1
ATOM 572 N N . LYS A 1 80 ? -2.848 -15.206 -1.133 1.00 93.38 80 LYS A N 1
ATOM 573 C CA . LYS A 1 80 ? -2.775 -16.461 -1.896 1.00 93.38 80 LYS A CA 1
ATOM 574 C C . LYS A 1 80 ? -4.102 -16.806 -2.575 1.00 93.38 80 LYS A C 1
ATOM 576 O O . LYS A 1 80 ? -4.137 -17.156 -3.752 1.00 93.38 80 LYS A O 1
ATOM 581 N N . ALA A 1 81 ? -5.208 -16.642 -1.850 1.00 93.44 81 ALA A N 1
ATOM 582 C CA . ALA A 1 81 ? -6.546 -16.879 -2.380 1.00 93.44 81 ALA A CA 1
ATOM 583 C C . ALA A 1 81 ? -6.938 -15.913 -3.517 1.00 93.44 81 ALA A C 1
ATOM 585 O O . ALA A 1 81 ? -7.768 -16.273 -4.351 1.00 93.44 81 ALA A O 1
ATOM 586 N N . LYS A 1 82 ? -6.374 -14.698 -3.552 1.00 92.50 82 LYS A N 1
ATOM 587 C CA . LYS A 1 82 ? -6.621 -13.691 -4.599 1.00 92.50 82 LYS A CA 1
ATOM 588 C C . LYS A 1 82 ? -5.704 -13.850 -5.808 1.00 92.50 82 LYS A C 1
ATOM 590 O O . LYS A 1 82 ? -6.169 -13.668 -6.928 1.00 92.50 82 LYS A O 1
ATOM 595 N N . THR A 1 83 ? -4.434 -14.188 -5.585 1.00 91.19 83 THR A N 1
ATOM 596 C CA . THR A 1 83 ? -3.435 -14.334 -6.654 1.00 91.19 83 THR A CA 1
ATOM 597 C C . THR A 1 83 ? -3.533 -15.675 -7.375 1.00 91.19 83 THR A C 1
ATOM 599 O O . THR A 1 83 ? -3.035 -15.798 -8.489 1.00 91.19 83 THR A O 1
ATOM 602 N N . GLY A 1 84 ? -4.215 -16.663 -6.785 1.00 80.12 84 GLY A N 1
ATOM 603 C CA . GLY A 1 84 ? -4.394 -17.975 -7.403 1.00 80.12 84 GLY A CA 1
ATOM 604 C C . GLY A 1 84 ? -3.147 -18.854 -7.331 1.00 80.12 84 GLY A C 1
ATOM 605 O O . GLY A 1 84 ? -3.000 -19.745 -8.161 1.00 80.12 84 GLY A O 1
ATOM 606 N N . ASP A 1 85 ? -2.272 -18.621 -6.347 1.00 60.47 85 ASP A N 1
ATOM 607 C CA . ASP A 1 85 ? -1.199 -19.555 -5.991 1.00 60.47 85 ASP A CA 1
ATOM 608 C C . ASP A 1 85 ? -1.843 -20.821 -5.397 1.00 60.47 85 ASP A C 1
ATOM 610 O O . ASP A 1 85 ? -2.020 -20.961 -4.186 1.00 60.47 85 ASP A O 1
ATOM 614 N N . GLU A 1 86 ? -2.288 -21.727 -6.262 1.00 51.94 86 GLU A N 1
ATOM 615 C CA . GLU A 1 86 ? -2.471 -23.131 -5.913 1.00 51.94 86 GLU A CA 1
ATOM 616 C C . GLU A 1 86 ? -1.067 -23.692 -5.651 1.00 51.94 86 GLU A C 1
ATOM 618 O O . GLU A 1 86 ? -0.185 -23.547 -6.491 1.00 51.94 86 GLU A O 1
ATOM 623 N N . ASP A 1 87 ? -0.838 -24.244 -4.458 1.00 46.06 87 ASP A N 1
ATOM 624 C CA . ASP A 1 87 ? 0.423 -24.878 -4.077 1.00 46.06 87 ASP A CA 1
ATOM 625 C C . ASP A 1 87 ? 0.939 -25.820 -5.185 1.00 46.06 87 ASP A C 1
ATOM 627 O O . ASP A 1 87 ? 0.342 -26.868 -5.430 1.00 46.06 87 ASP A O 1
ATOM 631 N N . ASP A 1 88 ? 2.074 -25.481 -5.803 1.00 46.53 88 ASP A N 1
ATOM 632 C CA . ASP A 1 88 ? 2.993 -26.454 -6.407 1.00 46.53 88 ASP A CA 1
ATOM 633 C C . ASP A 1 88 ? 3.670 -27.207 -5.242 1.00 46.53 88 ASP A C 1
ATOM 635 O O . ASP A 1 88 ? 4.821 -26.977 -4.884 1.00 46.53 88 ASP A O 1
ATOM 639 N N . ASP A 1 89 ? 2.874 -28.016 -4.543 1.00 48.25 89 ASP A N 1
ATOM 640 C CA . ASP A 1 89 ? 3.311 -29.063 -3.617 1.00 48.25 89 ASP A CA 1
ATOM 641 C C . ASP A 1 89 ? 3.112 -30.385 -4.380 1.00 48.25 89 ASP A C 1
ATOM 643 O O . ASP A 1 89 ? 2.248 -31.193 -4.050 1.00 48.25 89 ASP A O 1
ATOM 647 N N . ASP A 1 90 ? 3.843 -30.552 -5.490 1.00 47.28 90 ASP A N 1
ATOM 648 C CA . ASP A 1 90 ? 3.947 -31.820 -6.221 1.00 47.28 90 ASP A CA 1
ATOM 649 C C . ASP A 1 90 ? 5.412 -32.288 -6.167 1.00 47.28 90 ASP A C 1
ATOM 651 O O . ASP A 1 90 ? 6.262 -31.954 -6.987 1.00 47.28 90 ASP A O 1
ATOM 655 N N . GLU A 1 91 ? 5.657 -33.029 -5.089 1.00 45.78 91 GLU A N 1
ATOM 656 C CA . GLU A 1 91 ? 6.509 -34.215 -5.019 1.00 45.78 91 GLU A CA 1
ATOM 657 C C . GLU A 1 91 ? 8.040 -34.044 -5.079 1.00 45.78 91 GLU A C 1
ATOM 659 O O . GLU 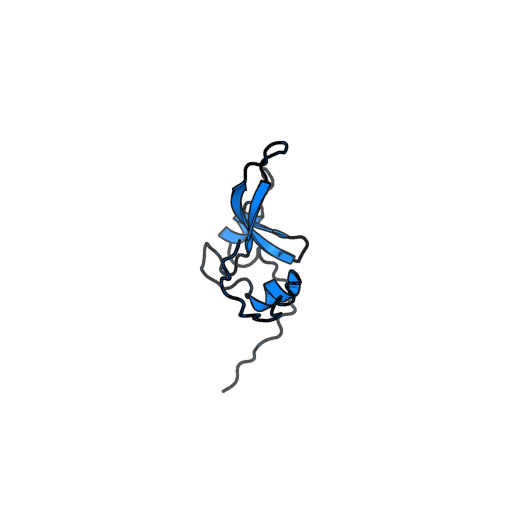A 1 91 ? 8.683 -33.723 -6.078 1.00 45.78 91 GLU A O 1
ATOM 664 N N . GLU A 1 92 ? 8.641 -34.394 -3.940 1.00 52.50 92 GLU A N 1
ATOM 665 C CA . GLU A 1 92 ? 10.002 -34.894 -3.851 1.00 52.50 92 GLU A CA 1
ATOM 666 C C . GLU A 1 92 ? 10.176 -36.112 -4.774 1.00 52.50 92 GLU A C 1
ATOM 668 O O . GLU A 1 92 ? 9.548 -37.144 -4.557 1.00 52.50 92 GLU A O 1
ATOM 673 N N . GLU A 1 93 ? 11.082 -36.027 -5.747 1.00 48.62 93 GLU A N 1
ATOM 674 C CA . GLU A 1 93 ? 11.727 -37.202 -6.338 1.00 48.62 93 GLU A CA 1
ATOM 675 C C . GLU A 1 93 ? 13.237 -37.059 -6.104 1.00 48.62 93 GLU A C 1
ATOM 677 O O . GLU A 1 93 ? 13.950 -36.273 -6.737 1.00 48.62 93 GLU A O 1
ATOM 682 N N . GLU A 1 94 ? 13.689 -37.788 -5.086 1.00 50.09 94 GLU A N 1
ATOM 683 C CA . GLU A 1 94 ? 15.077 -38.164 -4.859 1.00 50.09 94 GLU A CA 1
ATOM 684 C C . GLU A 1 94 ? 15.568 -39.102 -5.992 1.00 50.09 94 GLU A C 1
ATOM 686 O O . GLU A 1 94 ? 14.769 -39.783 -6.627 1.00 50.09 94 GLU A O 1
ATOM 691 N N . ASP A 1 95 ? 16.896 -39.218 -6.149 1.00 42.47 95 ASP A N 1
ATOM 692 C CA . ASP A 1 95 ? 17.619 -40.246 -6.940 1.00 42.47 95 ASP A CA 1
ATOM 693 C C . ASP A 1 95 ? 17.609 -40.071 -8.488 1.00 42.47 95 ASP A C 1
ATOM 695 O O . ASP A 1 95 ? 16.598 -39.831 -9.123 1.00 42.47 95 ASP A O 1
ATOM 699 N N . GLU A 1 96 ? 18.718 -40.125 -9.232 1.00 49.53 96 GLU A N 1
ATOM 700 C CA . GLU A 1 96 ? 19.809 -41.091 -9.148 1.00 49.53 96 GLU A CA 1
ATOM 701 C C . GLU A 1 96 ? 21.201 -40.478 -9.391 1.00 49.53 96 GLU A C 1
ATOM 703 O O . GLU A 1 96 ? 21.449 -39.602 -10.223 1.00 49.53 96 GLU A O 1
ATOM 708 N N . SER A 1 97 ? 22.114 -41.063 -8.629 1.00 52.78 97 SER A N 1
ATOM 709 C CA . SER A 1 97 ? 23.570 -41.061 -8.641 1.00 52.78 97 SER A CA 1
ATOM 710 C C . SER A 1 97 ? 24.309 -41.052 -9.988 1.00 52.78 97 SER A C 1
ATOM 712 O O . SER A 1 97 ? 23.863 -41.578 -11.002 1.00 52.78 97 SER A O 1
ATOM 714 N N . GLU A 1 98 ? 25.544 -40.537 -9.901 1.00 60.56 98 GLU A N 1
ATOM 715 C CA . GLU A 1 98 ? 26.704 -40.873 -10.735 1.00 60.56 98 GLU A CA 1
ATOM 716 C C . GLU A 1 98 ? 26.631 -42.266 -11.383 1.00 60.56 98 GLU A C 1
ATOM 718 O O . GLU A 1 98 ? 26.567 -43.261 -10.668 1.00 60.56 98 GLU A O 1
ATOM 723 N N . ASP A 1 99 ? 26.863 -42.356 -12.696 1.00 56.56 99 ASP A N 1
ATOM 724 C CA . ASP A 1 99 ? 27.644 -43.481 -13.212 1.00 56.56 99 ASP A CA 1
ATOM 725 C C . ASP A 1 99 ? 28.591 -43.042 -14.339 1.00 56.56 99 ASP A C 1
ATOM 727 O O . ASP A 1 99 ? 28.219 -42.486 -15.375 1.00 56.56 99 ASP A O 1
ATOM 731 N N . LYS A 1 100 ? 29.878 -43.255 -14.061 1.00 59.62 100 LYS A N 1
ATOM 732 C CA . LYS A 1 100 ? 31.006 -43.142 -14.986 1.00 59.62 100 LYS A CA 1
ATOM 733 C C . LYS A 1 100 ? 30.923 -44.276 -15.999 1.00 59.62 100 LYS A C 1
ATOM 735 O O . LYS A 1 100 ? 30.800 -45.411 -15.574 1.00 59.62 100 LYS A O 1
ATOM 740 N N . GLN A 1 101 ? 31.188 -43.980 -17.273 1.00 60.47 101 GLN A N 1
ATOM 741 C CA . GLN A 1 101 ? 31.823 -44.821 -18.318 1.00 60.47 101 GLN A CA 1
ATOM 742 C C . GLN A 1 101 ? 31.240 -44.385 -19.676 1.00 60.47 101 GLN A C 1
ATOM 744 O O . GLN A 1 101 ? 30.034 -44.388 -19.865 1.00 60.47 101 GLN A O 1
ATOM 749 N N . SER A 1 102 ? 32.016 -43.994 -20.686 1.00 57.00 102 SER A N 1
ATOM 750 C CA . SER A 1 102 ? 33.211 -44.655 -21.226 1.00 57.00 102 SER A CA 1
ATOM 751 C C . SER A 1 102 ? 34.059 -43.697 -22.061 1.00 57.00 102 SER A C 1
ATOM 753 O O . SER A 1 102 ? 33.484 -42.727 -22.601 1.00 57.00 102 SER A O 1
#

Organism: NCBI:txid1029756